Protein AF-A0A2S7D175-F1 (afdb_monomer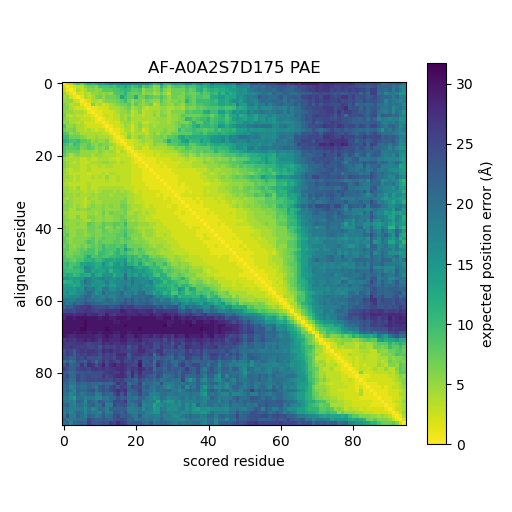)

Foldseek 3Di:
DVLVVCLVVLVVLVVDPVSVVVNVVSVVVVVVVVVLVVLVVVLVVVVVVVVVVVVVVVVVCVVVVPDDDPDPVVVVVVVVVVVVVSVVVVVPDDD

Secondary structure (DSSP, 8-state):
-HHHHTHHHHHHTTSSTTTHHHHHHHHHHHHHHHHHHHHHHHHHHHHHHHHHHHHHHHHHHHHH-SS----HHHHHHHHHHHHHHHHHHHHHS--

Solvent-accessible surface area (backbone atoms only — not comparable to full-atom values): 5428 Å² total; per-residue (Å²): 110,68,79,66,71,49,42,68,63,38,58,57,26,58,79,40,85,86,36,36,61,56,31,52,52,51,51,51,51,52,52,49,52,52,49,29,53,50,51,50,50,53,52,52,52,52,51,52,54,49,53,52,52,50,53,51,50,54,57,50,45,66,70,67,59,85,75,67,92,74,52,71,65,60,57,49,52,51,52,51,53,54,53,52,52,53,52,50,55,60,70,69,49,80,115

Mean predicted aligned error: 13.81 Å

Structure (mmCIF, N/CA/C/O backbone):
data_AF-A0A2S7D175-F1
#
_entry.id   AF-A0A2S7D175-F1
#
loop_
_atom_site.group_PDB
_atom_site.id
_atom_site.type_symbol
_atom_site.label_atom_id
_atom_site.label_alt_id
_atom_site.label_comp_id
_atom_site.label_asym_id
_atom_site.label_entity_id
_atom_site.label_seq_id
_atom_site.pdbx_PDB_ins_code
_atom_site.Cartn_x
_atom_site.Cartn_y
_atom_site.Cartn_z
_atom_site.occupancy
_atom_site.B_iso_or_equiv
_atom_site.auth_seq_id
_atom_site.auth_comp_id
_atom_site.auth_asym_id
_atom_site.auth_atom_id
_atom_site.pdbx_PDB_model_num
ATOM 1 N N . ALA A 1 1 ? -3.558 -8.884 11.077 1.00 58.81 1 ALA A N 1
ATOM 2 C CA . ALA A 1 1 ? -4.189 -9.846 12.009 1.00 58.81 1 ALA A CA 1
ATOM 3 C C . ALA A 1 1 ? -4.622 -9.186 13.323 1.00 58.81 1 ALA A C 1
ATOM 5 O O . ALA A 1 1 ? -5.794 -9.269 13.657 1.00 58.81 1 ALA A O 1
ATOM 6 N N . PHE A 1 2 ? -3.732 -8.474 14.028 1.00 66.56 2 PHE A N 1
ATOM 7 C CA . PHE A 1 2 ? -4.030 -7.888 15.347 1.00 66.56 2 PHE A CA 1
ATOM 8 C C . PHE A 1 2 ? -5.172 -6.849 15.344 1.00 66.56 2 PHE A C 1
ATOM 10 O O . PHE A 1 2 ? -6.110 -6.976 16.119 1.00 66.56 2 PHE A O 1
ATOM 17 N N . LEU A 1 3 ? -5.166 -5.894 14.403 1.00 72.50 3 LEU A N 1
ATOM 18 C CA . LEU A 1 3 ? -6.228 -4.877 14.255 1.00 72.50 3 LEU A CA 1
ATOM 19 C C . LEU A 1 3 ? -7.627 -5.471 14.013 1.00 72.50 3 LEU A C 1
ATOM 21 O O . LEU A 1 3 ? -8.607 -4.944 14.529 1.00 72.50 3 LEU A O 1
ATOM 25 N N . ILE A 1 4 ? -7.716 -6.579 13.270 1.00 78.75 4 ILE A N 1
ATOM 26 C CA . ILE A 1 4 ? -8.977 -7.287 12.992 1.00 78.75 4 ILE A CA 1
ATOM 27 C C . ILE A 1 4 ? -9.416 -8.104 14.222 1.00 78.75 4 ILE A C 1
ATOM 29 O O . ILE A 1 4 ? -10.603 -8.158 14.530 1.00 78.75 4 ILE A O 1
ATOM 33 N N . GLY A 1 5 ? -8.467 -8.685 14.967 1.00 79.06 5 GLY A N 1
ATOM 34 C CA . GLY A 1 5 ? -8.734 -9.504 16.156 1.00 79.06 5 GLY A CA 1
ATOM 35 C C . GLY A 1 5 ? -9.321 -8.740 17.350 1.00 79.06 5 GLY A C 1
ATOM 36 O O . GLY A 1 5 ? -10.016 -9.337 18.164 1.00 79.06 5 GLY A O 1
ATOM 37 N N . ILE A 1 6 ? -9.108 -7.423 17.435 1.00 84.62 6 ILE A N 1
ATOM 38 C CA . ILE A 1 6 ? -9.698 -6.562 18.483 1.00 84.62 6 ILE A CA 1
ATOM 39 C C . ILE A 1 6 ? -11.126 -6.110 18.097 1.00 84.62 6 ILE A C 1
ATOM 41 O O . ILE A 1 6 ? -11.835 -5.503 18.898 1.00 84.62 6 ILE A O 1
ATOM 45 N N . GLY A 1 7 ? -11.602 -6.454 16.894 1.00 83.31 7 GLY A N 1
ATOM 46 C CA . GLY A 1 7 ? -12.925 -6.078 16.384 1.00 83.31 7 GLY A CA 1
ATOM 47 C C . GLY A 1 7 ? -14.103 -6.342 17.335 1.00 83.31 7 GLY A C 1
ATOM 48 O O . GLY A 1 7 ? -14.902 -5.427 17.530 1.00 83.31 7 GLY A O 1
ATOM 49 N N . PRO A 1 8 ? -14.211 -7.509 18.004 1.00 84.94 8 PRO A N 1
ATOM 50 C CA . PRO A 1 8 ? -15.307 -7.777 18.939 1.00 84.94 8 PRO A CA 1
ATOM 51 C C . PRO A 1 8 ? -15.389 -6.768 20.093 1.00 84.94 8 PRO A C 1
ATOM 53 O O . PRO A 1 8 ? -16.479 -6.367 20.488 1.00 84.94 8 PRO A O 1
ATOM 56 N N . ILE A 1 9 ? -14.243 -6.300 20.595 1.00 85.00 9 ILE A N 1
ATOM 57 C CA . ILE A 1 9 ? -14.171 -5.333 21.700 1.00 85.00 9 ILE A CA 1
ATOM 58 C C . ILE A 1 9 ? -14.672 -3.957 21.241 1.00 85.00 9 ILE A C 1
ATOM 60 O O . ILE A 1 9 ? -15.431 -3.300 21.954 1.00 85.00 9 ILE A O 1
ATOM 64 N N . PHE A 1 10 ? -14.315 -3.537 20.025 1.00 81.31 10 PHE A N 1
ATOM 65 C CA . PHE A 1 10 ? -14.812 -2.286 19.446 1.00 81.31 10 PHE A CA 1
ATOM 66 C C . PHE A 1 10 ? -16.296 -2.357 19.062 1.00 81.31 10 PHE A C 1
ATOM 68 O O . PHE A 1 10 ? -16.989 -1.346 19.141 1.00 81.31 10 PHE A O 1
ATOM 75 N N . ILE A 1 11 ? -16.815 -3.533 18.699 1.00 83.75 11 ILE A N 1
ATOM 76 C CA . ILE A 1 11 ? -18.252 -3.728 18.451 1.00 83.75 11 ILE A CA 1
ATOM 77 C C . ILE A 1 11 ? -19.045 -3.607 19.759 1.00 83.75 11 ILE A C 1
ATO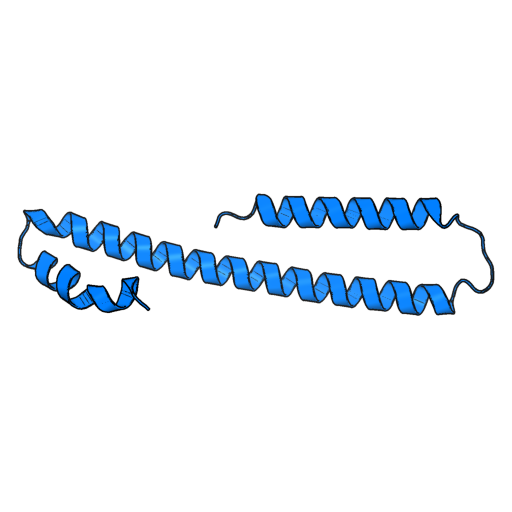M 79 O O . ILE A 1 11 ? -20.091 -2.966 19.777 1.00 83.75 11 ILE A O 1
ATOM 83 N N . LEU A 1 12 ? -18.534 -4.134 20.876 1.00 83.00 12 LEU A N 1
ATOM 84 C CA . LEU A 1 12 ? -19.152 -3.937 22.196 1.00 83.00 12 LEU A CA 1
ATOM 85 C C . LEU A 1 12 ? -19.159 -2.458 22.620 1.00 83.00 12 LEU A C 1
ATOM 87 O O . LEU A 1 12 ? -20.105 -2.005 23.261 1.00 83.00 12 LEU A O 1
ATOM 91 N N . ALA A 1 13 ? -18.161 -1.675 22.200 1.00 80.94 13 ALA A N 1
ATOM 92 C CA . ALA A 1 13 ? -18.130 -0.228 22.411 1.00 80.94 13 ALA A CA 1
ATOM 93 C C . ALA A 1 13 ? -19.243 0.549 21.663 1.00 80.94 13 ALA A C 1
ATOM 95 O O . ALA A 1 13 ? -19.465 1.718 21.956 1.00 80.94 13 ALA A O 1
ATOM 96 N N . LEU A 1 14 ? -20.010 -0.068 20.753 1.00 79.62 14 LEU A N 1
ATOM 97 C CA . LEU A 1 14 ? -21.210 0.570 20.182 1.00 79.62 14 LEU A CA 1
ATOM 98 C C . LEU A 1 14 ? -22.383 0.646 21.170 1.00 79.62 14 LEU A C 1
ATOM 100 O O . LEU A 1 14 ? -23.268 1.484 20.984 1.00 79.62 14 LEU A O 1
ATOM 104 N N . ILE A 1 15 ? -22.393 -0.206 22.204 1.00 83.75 15 ILE A N 1
ATOM 105 C CA . ILE A 1 15 ? -23.467 -0.267 23.208 1.00 83.75 15 ILE A CA 1
ATOM 106 C C . ILE A 1 15 ? -23.496 1.011 24.061 1.00 83.75 15 ILE A C 1
ATOM 108 O O . ILE A 1 15 ? -24.566 1.437 24.489 1.00 83.75 15 ILE A O 1
ATOM 112 N N . PHE A 1 16 ? -22.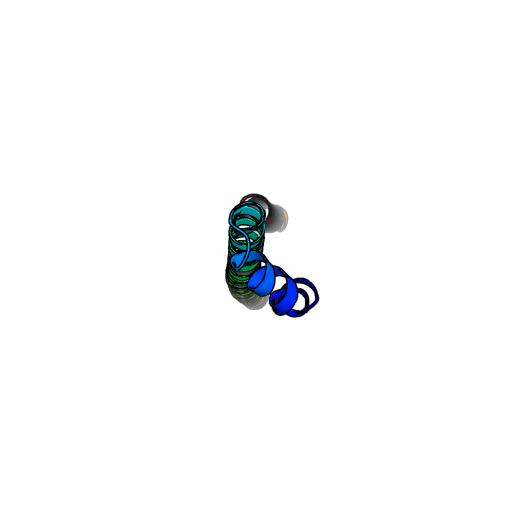348 1.662 24.268 1.00 82.62 16 PHE A N 1
ATOM 113 C CA . PHE A 1 16 ? -22.245 2.879 25.071 1.00 82.62 16 PHE A CA 1
ATOM 114 C C . PHE A 1 16 ? -22.039 4.109 24.183 1.00 82.62 16 PHE A C 1
ATOM 116 O O . PHE A 1 16 ? -21.091 4.167 23.405 1.00 82.62 16 PHE A O 1
ATOM 123 N N . ASP A 1 17 ? -22.868 5.145 24.343 1.00 76.06 17 ASP A N 1
ATOM 124 C CA . ASP A 1 17 ? -22.762 6.382 23.549 1.00 76.06 17 ASP A CA 1
ATOM 125 C C . ASP A 1 17 ? -21.391 7.073 23.646 1.00 76.06 17 ASP A C 1
ATOM 127 O O . ASP A 1 17 ? -20.925 7.656 22.669 1.00 76.06 17 ASP A O 1
ATOM 131 N N . GLN A 1 18 ? -20.703 6.945 24.785 1.00 76.31 18 GLN A N 1
ATOM 132 C CA . GLN A 1 18 ? -19.370 7.518 25.008 1.00 76.31 18 GLN A CA 1
ATOM 133 C C . GLN A 1 18 ? -18.256 6.823 24.206 1.00 76.31 18 GLN A C 1
ATOM 135 O O . GLN A 1 18 ? -17.271 7.463 23.845 1.00 76.31 18 GLN A O 1
ATOM 140 N N . THR A 1 19 ? -18.381 5.525 23.907 1.00 81.19 19 THR A N 1
ATOM 141 C CA . THR A 1 19 ? -17.314 4.737 23.259 1.00 81.19 19 THR A CA 1
ATOM 142 C C . THR A 1 19 ? -17.574 4.460 21.774 1.00 81.19 19 THR A C 1
ATOM 144 O O . THR A 1 19 ? -16.694 3.937 21.084 1.00 81.19 19 THR A O 1
ATOM 147 N N . LYS A 1 20 ? -18.704 4.937 21.227 1.00 80.88 20 LYS A N 1
ATOM 148 C CA . LYS A 1 20 ? -19.008 4.919 19.781 1.00 80.88 20 LYS A CA 1
ATOM 149 C C . LYS A 1 20 ? -17.931 5.593 18.926 1.00 80.88 20 LYS A C 1
ATOM 151 O O . LYS A 1 20 ? -17.679 5.155 17.803 1.00 80.88 20 LYS A O 1
ATOM 156 N N . ASP A 1 21 ? -17.280 6.642 19.432 1.00 84.81 21 ASP A N 1
ATOM 157 C CA . ASP A 1 21 ? -16.191 7.318 18.709 1.00 84.81 21 ASP A CA 1
ATOM 158 C C . ASP A 1 21 ? -14.953 6.418 18.546 1.00 84.81 21 ASP A C 1
ATOM 160 O O . ASP A 1 21 ? -14.270 6.448 17.521 1.00 84.81 21 ASP A O 1
ATOM 164 N N . LEU A 1 22 ? -14.712 5.533 19.517 1.00 84.69 22 LEU A N 1
ATOM 165 C CA . LEU A 1 22 ? -13.626 4.558 19.475 1.00 84.69 22 LEU A CA 1
ATOM 166 C C . LEU A 1 22 ? -13.848 3.518 18.366 1.00 84.69 22 LEU A C 1
ATOM 168 O O . LEU A 1 22 ? -12.907 3.193 17.642 1.00 84.69 22 LEU A O 1
ATOM 172 N N . PHE A 1 23 ? -15.092 3.056 18.179 1.00 85.25 23 PHE A N 1
ATOM 173 C CA . PHE A 1 23 ? -15.461 2.172 17.066 1.00 85.25 23 PHE A CA 1
ATOM 174 C C . PHE A 1 23 ? -15.231 2.847 15.710 1.00 85.25 23 PHE A C 1
ATOM 176 O O . PHE A 1 23 ? -14.625 2.250 14.823 1.00 85.25 23 PHE A O 1
ATOM 183 N N . LYS A 1 24 ? -15.659 4.109 15.557 1.00 85.31 24 LYS A N 1
ATOM 184 C CA . LYS A 1 24 ? -15.461 4.872 14.314 1.00 85.31 24 LYS A CA 1
ATOM 185 C C . LYS A 1 24 ? -13.979 5.021 13.984 1.00 85.31 24 LYS A C 1
ATOM 187 O O . LYS A 1 24 ? -13.579 4.733 12.861 1.00 85.31 24 LYS A O 1
AT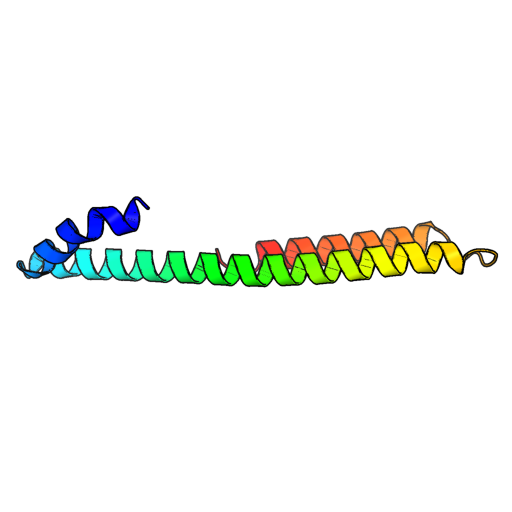OM 192 N N . LYS A 1 25 ? -13.155 5.415 14.960 1.00 88.62 25 LYS A N 1
ATOM 193 C CA . LYS A 1 25 ? -11.700 5.537 14.780 1.00 88.62 25 LYS A CA 1
ATOM 194 C C . LYS A 1 25 ? -11.069 4.206 14.387 1.00 88.62 25 LYS A C 1
ATOM 196 O O . LYS A 1 25 ? -10.335 4.167 13.406 1.00 88.62 25 LYS A O 1
ATOM 201 N N . TRP A 1 26 ? -11.384 3.121 15.095 1.00 87.81 26 TRP A N 1
ATOM 202 C CA . TRP A 1 26 ? -10.894 1.785 14.748 1.00 87.81 26 TRP A CA 1
ATOM 203 C C . TRP A 1 26 ? -11.292 1.379 13.323 1.00 87.81 26 TRP A C 1
ATOM 205 O O . TRP A 1 26 ? -10.439 0.927 12.560 1.00 87.81 26 TRP A O 1
ATOM 215 N N . LEU A 1 27 ? -12.551 1.610 12.938 1.00 87.12 27 LEU A N 1
ATOM 216 C CA . LEU A 1 27 ? -13.051 1.306 11.600 1.00 87.12 27 LEU A CA 1
ATOM 217 C C . LEU A 1 27 ? -12.291 2.095 10.523 1.00 87.12 27 LEU A C 1
ATOM 219 O O . LEU A 1 27 ? -11.849 1.501 9.543 1.00 87.12 27 LEU A O 1
ATOM 223 N N . PHE A 1 28 ? -12.086 3.403 10.717 1.00 89.88 28 PHE A N 1
ATOM 224 C CA . PHE A 1 28 ? -11.321 4.238 9.785 1.00 89.88 28 PHE A CA 1
ATOM 225 C C . PHE A 1 28 ? -9.851 3.819 9.691 1.00 89.88 28 PHE A C 1
ATOM 227 O O . PHE A 1 28 ? -9.312 3.770 8.588 1.00 89.88 28 PHE A O 1
ATOM 234 N N . TYR A 1 29 ? -9.214 3.456 10.807 1.00 89.25 29 TYR A N 1
ATOM 235 C CA . TYR A 1 29 ? -7.851 2.916 10.798 1.00 89.25 29 TYR A CA 1
ATOM 236 C C . TYR A 1 29 ? -7.760 1.602 10.019 1.00 89.25 29 TYR A C 1
ATOM 238 O O . TYR A 1 29 ? -6.818 1.396 9.252 1.00 89.25 29 TYR A O 1
ATOM 246 N N . LEU A 1 30 ? -8.738 0.713 10.194 1.00 87.94 30 LEU A N 1
ATOM 247 C CA . LEU A 1 30 ? -8.776 -0.577 9.513 1.00 87.94 30 LEU A CA 1
ATOM 248 C C . LEU A 1 30 ? -8.993 -0.388 8.007 1.00 87.94 30 LEU A C 1
ATOM 250 O O . LEU A 1 30 ? -8.275 -0.988 7.207 1.00 87.94 30 LEU A O 1
ATOM 254 N N . LEU A 1 31 ? -9.908 0.507 7.624 1.00 88.75 31 LEU A N 1
ATOM 255 C CA . LEU A 1 31 ? -10.149 0.869 6.228 1.00 88.75 31 LEU A CA 1
ATOM 256 C C . LEU A 1 31 ? -8.908 1.501 5.582 1.00 88.75 31 LEU A C 1
ATOM 258 O O . LEU A 1 31 ? -8.522 1.101 4.487 1.00 88.75 31 LEU A O 1
ATOM 262 N N . GLY A 1 32 ? -8.262 2.440 6.281 1.00 89.06 32 GLY A N 1
ATOM 263 C CA . GLY A 1 32 ? -7.030 3.084 5.831 1.00 89.06 32 GLY A CA 1
ATOM 264 C C . GLY A 1 32 ? -5.912 2.071 5.613 1.00 89.06 32 GLY A C 1
ATOM 265 O O . GLY A 1 32 ? -5.322 2.035 4.545 1.00 89.06 32 GLY A O 1
ATOM 266 N N . THR A 1 33 ? -5.706 1.155 6.561 1.00 89.19 33 THR A N 1
ATOM 267 C CA . THR A 1 33 ? -4.678 0.107 6.443 1.00 89.19 33 THR A CA 1
ATOM 268 C C . THR A 1 33 ? -4.918 -0.810 5.237 1.00 89.19 33 THR A C 1
ATOM 270 O O . THR A 1 33 ? -3.977 -1.146 4.518 1.00 89.19 33 THR A O 1
ATOM 273 N N . LEU A 1 34 ? -6.169 -1.220 4.994 1.00 89.12 34 LEU A N 1
ATOM 274 C CA . LEU A 1 34 ? -6.516 -2.044 3.830 1.00 89.12 34 LEU A CA 1
ATOM 275 C C . LEU A 1 34 ? -6.300 -1.287 2.517 1.00 89.12 34 LEU A C 1
ATOM 277 O O . LEU A 1 34 ? -5.771 -1.851 1.559 1.00 89.12 34 LEU A O 1
ATOM 281 N N . PHE A 1 35 ? -6.677 -0.010 2.486 1.00 89.44 35 PHE A N 1
ATOM 282 C CA . PHE A 1 35 ? -6.460 0.852 1.333 1.00 89.44 35 PHE A CA 1
ATOM 283 C C . PHE A 1 35 ? -4.964 1.051 1.045 1.00 89.44 35 PHE A C 1
ATOM 285 O O . PHE A 1 35 ? -4.534 0.861 -0.091 1.00 89.44 35 PHE A O 1
ATOM 292 N N . SER A 1 36 ? -4.153 1.328 2.065 1.00 89.44 36 SER A N 1
ATOM 293 C CA . SER A 1 36 ? -2.698 1.455 1.947 1.00 89.44 36 SER A CA 1
ATOM 294 C C . SER A 1 36 ? -2.037 0.172 1.451 1.00 89.44 36 SER A C 1
ATOM 296 O O . SER A 1 36 ? -1.178 0.220 0.574 1.00 89.44 36 SER A O 1
ATOM 298 N N . MET A 1 37 ? -2.469 -0.997 1.941 1.00 89.94 37 MET A N 1
ATOM 299 C CA . MET A 1 37 ? -1.989 -2.284 1.423 1.00 89.94 37 MET A CA 1
ATOM 300 C C . MET A 1 37 ? -2.345 -2.482 -0.055 1.00 89.94 37 MET A C 1
ATOM 302 O O . MET A 1 37 ? -1.519 -2.979 -0.822 1.00 89.94 37 MET A O 1
ATOM 306 N N . ALA A 1 38 ? -3.548 -2.079 -0.474 1.00 89.19 38 ALA A N 1
ATOM 307 C CA . ALA A 1 38 ? -3.957 -2.156 -1.873 1.00 89.19 38 ALA A CA 1
ATOM 308 C C . ALA A 1 38 ? -3.119 -1.220 -2.759 1.00 89.19 38 ALA A C 1
ATOM 310 O O . ALA A 1 38 ? -2.605 -1.650 -3.793 1.00 89.19 38 ALA A O 1
ATOM 311 N N . MET A 1 39 ? -2.919 0.030 -2.331 1.00 91.50 39 MET A N 1
ATOM 312 C CA . MET A 1 39 ? -2.072 1.002 -3.030 1.00 91.50 39 MET A CA 1
ATOM 313 C C . MET A 1 39 ? -0.632 0.502 -3.148 1.00 91.50 39 MET A C 1
ATOM 315 O O . MET A 1 39 ? -0.076 0.495 -4.248 1.00 91.50 39 MET A O 1
ATOM 319 N N . LEU A 1 40 ? -0.060 -0.011 -2.055 1.00 88.38 40 LEU A N 1
ATOM 320 C CA . LEU A 1 40 ? 1.273 -0.609 -2.052 1.00 88.38 40 LEU A CA 1
ATOM 321 C C . LEU A 1 40 ? 1.369 -1.750 -3.073 1.00 88.38 40 LEU A C 1
ATOM 323 O O . LEU A 1 40 ? 2.291 -1.772 -3.884 1.00 88.38 40 LEU A O 1
ATOM 327 N N . SER A 1 41 ? 0.383 -2.651 -3.104 1.00 90.62 41 SER A N 1
ATOM 328 C CA . SER A 1 41 ? 0.344 -3.750 -4.074 1.00 90.62 41 SER A CA 1
ATOM 329 C C . SER A 1 41 ? 0.310 -3.262 -5.525 1.00 90.62 41 SER A C 1
ATOM 331 O O . SER A 1 41 ? 0.962 -3.858 -6.385 1.00 90.62 41 SER A O 1
ATOM 333 N N . VAL A 1 42 ? -0.445 -2.201 -5.825 1.00 92.62 42 VAL A N 1
ATOM 334 C CA . VAL A 1 42 ? -0.524 -1.62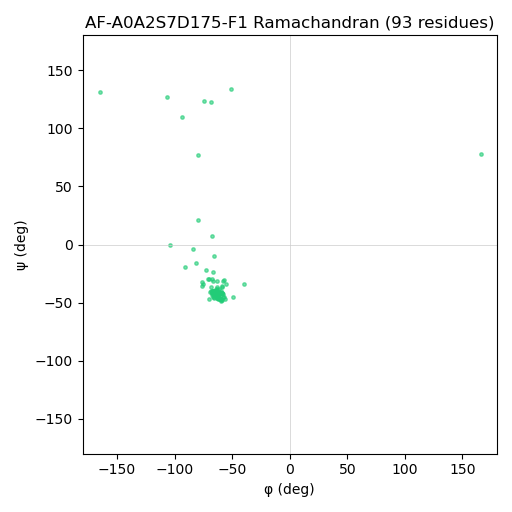8 -7.179 1.00 92.62 42 VAL A CA 1
ATOM 335 C C . VAL A 1 42 ? 0.818 -1.025 -7.588 1.00 92.62 42 VAL A C 1
ATOM 337 O O . VAL A 1 42 ? 1.295 -1.285 -8.695 1.00 92.62 42 VAL A O 1
ATOM 340 N N . VAL A 1 43 ? 1.454 -0.269 -6.691 1.00 91.75 43 VAL A N 1
ATOM 341 C CA . VAL A 1 43 ? 2.773 0.329 -6.936 1.00 91.75 43 VAL A CA 1
ATOM 342 C C . VAL A 1 43 ? 3.820 -0.756 -7.153 1.00 91.75 43 VAL A C 1
ATOM 344 O O . VAL A 1 43 ? 4.537 -0.719 -8.150 1.00 91.75 43 VAL A O 1
ATOM 347 N N . THR A 1 44 ? 3.865 -1.781 -6.300 1.00 91.12 44 THR A N 1
ATOM 348 C CA . THR A 1 44 ? 4.784 -2.914 -6.467 1.00 91.12 44 THR A CA 1
ATOM 349 C C . THR A 1 44 ? 4.563 -3.633 -7.800 1.00 91.12 44 THR A C 1
ATOM 351 O O . THR A 1 44 ? 5.530 -3.938 -8.497 1.00 91.12 44 THR A O 1
ATOM 354 N N . ALA A 1 45 ? 3.311 -3.848 -8.215 1.00 91.62 45 ALA A N 1
ATOM 355 C CA . ALA A 1 45 ? 3.007 -4.455 -9.510 1.00 91.62 45 ALA A CA 1
ATOM 356 C C . ALA A 1 45 ? 3.474 -3.585 -10.690 1.00 91.62 45 ALA A C 1
ATOM 358 O O . ALA A 1 45 ? 3.967 -4.108 -11.693 1.00 91.62 45 ALA A O 1
ATOM 359 N N . MET A 1 46 ? 3.339 -2.261 -10.580 1.00 90.69 46 MET A N 1
ATOM 360 C CA . MET A 1 46 ? 3.836 -1.326 -11.587 1.00 90.69 46 MET A CA 1
ATOM 361 C C . MET A 1 46 ? 5.365 -1.363 -11.670 1.00 90.69 46 MET A C 1
ATOM 363 O O . MET A 1 46 ? 5.908 -1.474 -12.770 1.00 90.69 46 MET A O 1
ATOM 367 N N . VAL A 1 47 ? 6.044 -1.363 -10.520 1.00 89.44 47 VAL A N 1
ATOM 368 C CA . VAL A 1 47 ? 7.505 -1.462 -10.432 1.00 89.44 47 VAL A CA 1
ATOM 369 C C . VAL A 1 47 ? 8.004 -2.753 -11.076 1.00 89.44 47 VAL A C 1
ATOM 371 O O . VAL A 1 47 ? 8.874 -2.700 -11.939 1.00 89.44 47 VAL A O 1
ATOM 374 N N . LEU A 1 48 ? 7.396 -3.899 -10.756 1.00 91.38 48 LEU A N 1
ATOM 375 C CA . LEU A 1 48 ? 7.741 -5.193 -11.357 1.00 91.38 48 LEU A CA 1
ATOM 376 C C . LEU A 1 48 ? 7.619 -5.184 -12.885 1.00 91.38 48 LEU A C 1
ATOM 378 O O . LEU A 1 48 ? 8.526 -5.640 -13.583 1.00 91.38 48 LEU A O 1
ATOM 382 N N . LYS A 1 49 ? 6.523 -4.631 -13.420 1.00 89.19 49 LYS A N 1
ATOM 383 C CA . LYS A 1 49 ? 6.328 -4.508 -14.873 1.00 89.19 49 LYS A CA 1
ATOM 384 C C . LYS A 1 49 ? 7.384 -3.610 -15.516 1.00 89.19 49 LYS A C 1
ATOM 386 O O . LYS A 1 49 ? 7.834 -3.900 -16.623 1.00 89.19 49 LYS A O 1
ATOM 391 N N . PHE A 1 50 ? 7.772 -2.529 -14.845 1.00 85.62 50 PHE A N 1
ATOM 392 C CA . PHE A 1 50 ? 8.783 -1.605 -15.347 1.00 85.62 50 PHE A CA 1
ATOM 393 C C . PHE A 1 50 ? 10.176 -2.244 -15.339 1.00 85.62 50 PHE A C 1
ATOM 395 O O . PHE A 1 50 ? 10.856 -2.236 -16.363 1.00 85.62 50 PHE A O 1
ATOM 402 N N . THR A 1 51 ? 10.560 -2.893 -14.238 1.00 86.75 51 THR A N 1
ATOM 403 C CA . THR A 1 51 ? 11.823 -3.633 -14.122 1.00 86.75 51 THR A CA 1
ATOM 404 C C . THR A 1 51 ? 11.929 -4.738 -15.171 1.00 86.75 51 THR A C 1
ATOM 406 O O . THR A 1 51 ? 12.974 -4.872 -15.802 1.00 86.75 51 THR A O 1
ATOM 409 N N . ALA A 1 52 ? 10.848 -5.481 -15.434 1.00 85.38 52 ALA A N 1
ATOM 410 C CA . ALA A 1 52 ? 10.829 -6.505 -16.479 1.00 85.38 52 ALA A CA 1
ATOM 411 C C . ALA A 1 52 ? 11.065 -5.919 -17.885 1.00 85.38 52 ALA A C 1
ATOM 413 O O . ALA A 1 52 ? 11.842 -6.470 -18.665 1.00 85.38 52 ALA A O 1
ATOM 414 N N . LYS A 1 53 ? 10.444 -4.776 -18.204 1.00 84.31 53 LYS A N 1
ATOM 415 C CA . LYS A 1 53 ? 10.659 -4.080 -19.484 1.00 84.31 53 LYS A CA 1
ATOM 416 C C . LYS A 1 53 ? 12.080 -3.542 -19.621 1.00 84.31 53 LYS A C 1
ATOM 418 O O . LYS A 1 53 ? 12.671 -3.674 -20.687 1.00 84.31 53 LYS A O 1
ATOM 423 N N . VAL A 1 54 ? 12.630 -2.964 -18.555 1.00 84.06 54 VAL A N 1
ATOM 424 C CA . VAL A 1 54 ? 14.013 -2.475 -18.533 1.00 84.06 54 VAL A CA 1
ATOM 425 C C . VAL A 1 54 ? 14.986 -3.638 -18.727 1.00 84.06 54 VAL A C 1
ATOM 427 O O . VAL A 1 54 ? 15.861 -3.547 -19.579 1.00 84.06 54 VAL A O 1
ATOM 430 N N . ALA A 1 55 ? 14.798 -4.762 -18.033 1.00 81.56 55 ALA A N 1
ATOM 431 C CA . ALA A 1 55 ? 15.630 -5.953 -18.212 1.00 81.56 55 ALA A CA 1
ATOM 432 C C . ALA A 1 55 ? 15.591 -6.484 -19.657 1.00 81.56 55 ALA A C 1
ATOM 434 O O 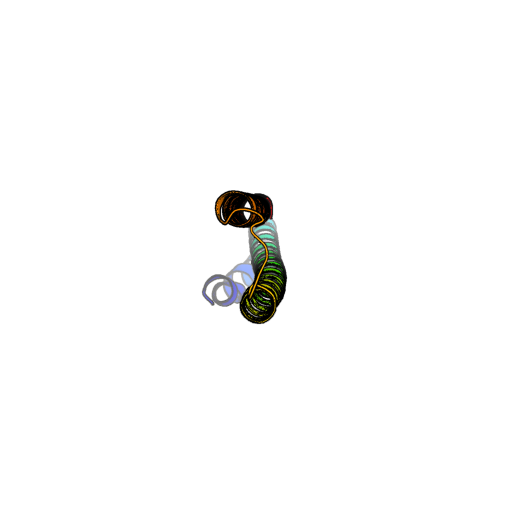. ALA A 1 55 ? 16.636 -6.802 -20.225 1.00 81.56 55 ALA A O 1
ATOM 435 N N . ALA A 1 56 ? 14.409 -6.513 -20.283 1.00 80.38 56 ALA A N 1
ATOM 436 C CA . ALA A 1 56 ? 14.266 -6.892 -21.687 1.00 80.38 56 ALA A CA 1
ATOM 437 C C . ALA A 1 56 ? 14.955 -5.898 -22.640 1.00 80.38 56 ALA A C 1
ATOM 439 O O . ALA A 1 56 ? 15.607 -6.319 -23.593 1.00 80.38 56 ALA A O 1
ATOM 440 N N . ALA A 1 57 ? 14.860 -4.592 -22.372 1.00 77.75 57 ALA A N 1
ATOM 441 C CA . ALA A 1 57 ? 15.542 -3.561 -23.151 1.00 77.75 57 ALA A CA 1
ATOM 442 C C . ALA A 1 57 ? 17.071 -3.661 -23.028 1.00 77.75 57 ALA A C 1
ATOM 444 O O . ALA A 1 57 ? 17.756 -3.555 -24.038 1.00 77.75 57 ALA A O 1
ATOM 445 N N . TYR A 1 58 ? 17.604 -3.935 -21.832 1.00 74.69 58 TYR A N 1
ATOM 446 C CA . TYR A 1 58 ? 19.035 -4.198 -21.629 1.00 74.69 58 TYR A CA 1
ATOM 447 C C . TYR A 1 58 ? 19.507 -5.439 -22.388 1.00 74.69 58 TYR A C 1
ATOM 449 O O . TYR A 1 58 ? 20.547 -5.402 -23.043 1.00 74.69 58 TYR A O 1
ATOM 457 N N . TRP A 1 59 ? 18.733 -6.525 -22.334 1.00 78.25 59 TRP A N 1
ATOM 458 C CA . TRP A 1 59 ? 19.059 -7.755 -23.053 1.00 78.25 59 TRP A CA 1
ATOM 459 C C . TRP A 1 59 ? 19.025 -7.559 -24.576 1.00 78.25 59 TRP A C 1
ATOM 461 O O . TRP A 1 59 ? 19.936 -7.990 -25.277 1.00 78.25 59 TRP A O 1
ATOM 471 N N . ALA A 1 60 ? 18.021 -6.846 -25.095 1.00 70.62 60 ALA A N 1
ATOM 472 C CA . ALA A 1 60 ? 17.935 -6.514 -26.515 1.00 70.62 60 ALA A CA 1
ATOM 473 C C . ALA A 1 60 ? 19.047 -5.545 -26.947 1.00 70.62 60 ALA A C 1
ATOM 475 O O . ALA A 1 60 ? 19.654 -5.743 -27.996 1.00 70.62 60 ALA A O 1
ATOM 476 N N . ALA A 1 61 ? 19.364 -4.533 -26.134 1.00 65.81 61 ALA A N 1
ATOM 477 C CA . ALA A 1 61 ? 20.450 -3.599 -26.408 1.00 65.81 61 ALA A CA 1
ATOM 478 C C . ALA A 1 61 ? 21.791 -4.329 -26.551 1.00 65.81 61 ALA A C 1
ATOM 480 O O . ALA A 1 61 ? 22.503 -4.066 -27.509 1.00 65.81 61 ALA A O 1
ATOM 481 N N . GLN A 1 62 ? 22.091 -5.311 -25.695 1.00 60.97 62 GLN A N 1
ATOM 482 C CA . GLN A 1 62 ? 23.286 -6.158 -25.834 1.00 60.97 62 GLN A CA 1
ATOM 483 C C . GLN A 1 62 ? 23.350 -6.900 -27.180 1.00 60.97 62 GLN A C 1
ATOM 485 O O . GLN A 1 62 ? 24.442 -7.120 -27.701 1.00 60.97 62 GLN A O 1
ATOM 490 N N . LEU A 1 63 ? 22.199 -7.255 -27.760 1.00 61.06 63 LEU A N 1
ATOM 491 C CA . LEU A 1 63 ? 22.111 -7.899 -29.071 1.00 61.06 63 LEU A CA 1
ATOM 492 C C . LEU A 1 63 ? 22.359 -6.912 -30.230 1.00 61.06 63 LEU A C 1
ATOM 494 O O . LEU A 1 63 ? 22.929 -7.292 -31.250 1.00 61.06 63 LEU A O 1
ATOM 498 N N . PHE A 1 64 ? 21.943 -5.649 -30.078 1.00 57.66 64 PHE A N 1
ATOM 499 C CA . PHE A 1 64 ? 22.078 -4.602 -31.101 1.00 57.66 64 PHE A CA 1
ATOM 500 C C . PHE A 1 64 ? 23.380 -3.785 -30.995 1.00 57.66 64 PHE A C 1
ATOM 502 O O . PHE A 1 64 ? 23.802 -3.188 -31.982 1.00 57.66 64 PHE A O 1
ATOM 509 N N . THR A 1 65 ? 24.066 -3.769 -29.847 1.00 56.66 65 THR A N 1
ATOM 510 C CA . THR A 1 65 ? 25.277 -2.954 -29.609 1.00 56.66 65 THR A CA 1
ATOM 511 C C . THR A 1 65 ? 26.569 -3.540 -30.200 1.00 56.66 65 THR A C 1
ATOM 513 O O . THR A 1 65 ? 27.656 -3.137 -29.797 1.00 56.66 65 THR A O 1
ATOM 516 N N . LEU A 1 66 ? 26.497 -4.434 -31.195 1.00 51.75 66 LEU A N 1
ATOM 517 C CA . LEU A 1 66 ? 27.669 -4.920 -31.949 1.00 51.75 66 LEU A CA 1
ATOM 518 C C . LEU A 1 66 ? 28.342 -3.850 -32.838 1.00 51.75 66 LEU A C 1
ATOM 520 O O . LEU A 1 66 ? 29.280 -4.160 -33.568 1.00 51.75 66 LEU A O 1
ATOM 524 N N . GLY A 1 67 ? 27.928 -2.585 -32.755 1.00 55.03 67 GLY A N 1
ATOM 525 C CA . GLY A 1 67 ? 28.676 -1.489 -33.357 1.00 55.03 67 GLY A CA 1
ATOM 526 C C . GLY A 1 67 ? 27.897 -0.188 -33.438 1.00 55.03 67 GLY A C 1
ATOM 527 O O . GLY A 1 67 ? 27.447 0.164 -34.516 1.00 55.03 67 GLY A O 1
ATOM 528 N N . ASN A 1 68 ? 27.767 0.550 -32.334 1.00 45.06 68 ASN A N 1
ATOM 529 C CA . ASN A 1 68 ? 27.887 2.008 -32.396 1.00 45.06 68 ASN A CA 1
ATOM 530 C C . ASN A 1 68 ? 28.081 2.603 -31.000 1.00 45.06 68 ASN A C 1
ATOM 532 O O . ASN A 1 68 ? 27.352 2.295 -30.059 1.00 45.06 68 ASN A O 1
ATOM 536 N N . ALA A 1 69 ? 29.080 3.468 -30.895 1.00 54.31 69 ALA A N 1
ATOM 537 C CA . ALA A 1 69 ? 29.474 4.171 -29.693 1.00 54.31 69 ALA A CA 1
ATOM 538 C C . ALA A 1 69 ? 28.557 5.378 -29.435 1.00 54.31 69 ALA A C 1
ATOM 540 O O . ALA A 1 69 ? 28.958 6.520 -29.639 1.00 54.31 69 ALA A O 1
ATOM 541 N N . GLU A 1 70 ? 27.347 5.145 -28.930 1.00 56.59 70 GLU A N 1
ATOM 542 C CA . GLU A 1 70 ? 26.705 6.138 -28.065 1.00 56.59 70 GLU A CA 1
ATOM 543 C C . GLU A 1 70 ? 27.049 5.772 -26.624 1.00 56.59 70 GLU A C 1
ATOM 545 O O . GLU A 1 70 ? 26.686 4.713 -26.1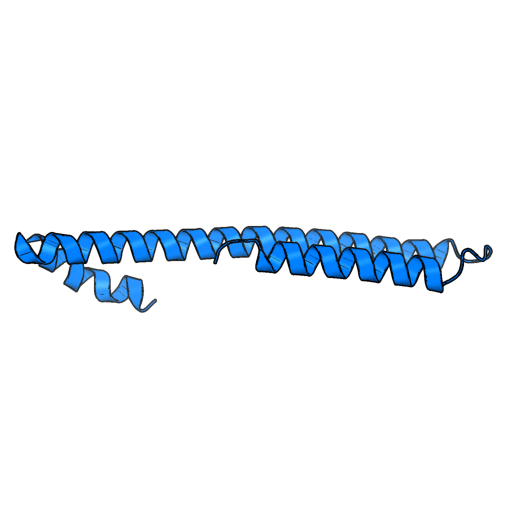17 1.00 56.59 70 GLU A O 1
ATOM 550 N N . GLY A 1 71 ? 27.899 6.609 -26.025 1.00 64.62 71 GLY A N 1
ATOM 551 C CA . GLY A 1 71 ? 28.717 6.263 -24.871 1.00 64.62 71 GLY A CA 1
ATOM 552 C C . GLY A 1 71 ? 27.932 5.635 -23.726 1.00 64.62 71 GLY A C 1
ATOM 553 O O . GLY A 1 71 ? 26.918 6.170 -23.286 1.00 64.62 71 GLY A O 1
ATOM 554 N N . LEU A 1 72 ? 28.487 4.549 -23.186 1.00 65.94 72 LEU A N 1
ATOM 555 C CA . LEU A 1 72 ? 28.069 3.850 -21.965 1.00 65.94 72 LEU A CA 1
ATOM 556 C C . LEU A 1 72 ? 27.638 4.813 -20.833 1.00 65.94 72 LEU A C 1
ATOM 558 O O . LEU A 1 72 ? 26.713 4.528 -20.080 1.00 65.94 72 LEU A O 1
ATOM 562 N N . SER A 1 73 ? 28.284 5.983 -20.759 1.00 67.62 73 SER A N 1
ATOM 563 C CA . SER A 1 73 ? 27.963 7.100 -19.860 1.00 67.62 73 SER A CA 1
ATOM 564 C C . SER A 1 73 ? 26.552 7.683 -20.060 1.00 67.62 73 SER A C 1
ATOM 566 O O . SER A 1 73 ? 25.838 7.888 -19.083 1.00 67.62 73 SER A O 1
ATOM 568 N N . SER A 1 74 ? 26.107 7.894 -21.305 1.00 68.69 74 SER A N 1
ATOM 569 C CA . SER A 1 74 ? 24.771 8.422 -21.631 1.00 68.69 74 SER A CA 1
ATOM 570 C C . SER A 1 74 ? 23.662 7.433 -21.248 1.00 68.69 74 SER A C 1
ATOM 572 O O . SER A 1 74 ? 22.682 7.812 -20.608 1.00 68.69 74 SER A O 1
ATOM 574 N N . GLN A 1 75 ? 23.854 6.137 -21.529 1.00 73.12 75 GLN A N 1
ATOM 575 C CA . GLN A 1 75 ? 22.923 5.083 -21.101 1.00 73.12 75 GLN A CA 1
ATOM 576 C C . GLN A 1 75 ? 22.902 4.902 -19.575 1.00 73.12 75 GLN A C 1
ATOM 578 O O . GLN A 1 75 ? 21.827 4.750 -18.994 1.00 73.12 75 GLN A O 1
ATOM 583 N N . ALA A 1 76 ? 24.059 4.963 -18.908 1.00 72.69 76 ALA A N 1
ATOM 584 C CA . ALA A 1 76 ? 24.139 4.894 -17.449 1.00 72.69 76 ALA A CA 1
ATOM 585 C C . ALA A 1 76 ? 23.461 6.100 -16.773 1.00 72.69 76 ALA A C 1
ATOM 587 O O . ALA A 1 76 ? 22.725 5.930 -15.800 1.00 72.69 76 ALA A O 1
ATOM 588 N N . LEU A 1 77 ? 23.641 7.310 -17.315 1.00 79.31 77 LEU A N 1
ATOM 589 C CA . LEU A 1 77 ? 22.957 8.519 -16.850 1.00 79.31 77 LEU A CA 1
ATOM 590 C C . LEU A 1 77 ? 21.436 8.387 -17.007 1.00 79.31 77 LEU A C 1
ATOM 592 O O . LEU A 1 77 ? 20.682 8.724 -16.093 1.00 79.31 77 LEU A O 1
ATOM 596 N N . GLN A 1 78 ? 20.980 7.846 -1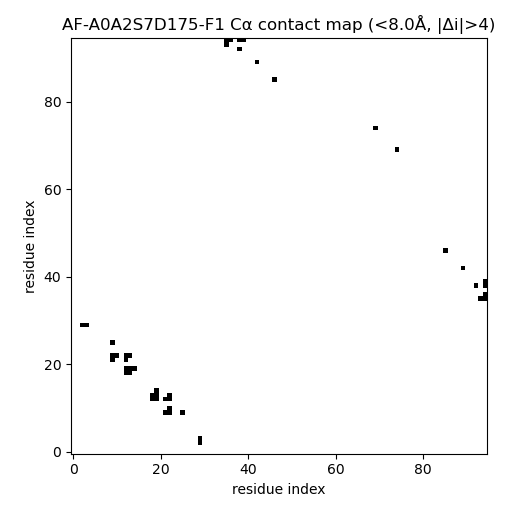8.138 1.00 77.69 78 GLN A N 1
ATOM 597 C CA . GLN A 1 78 ? 19.558 7.648 -18.401 1.00 77.69 78 GLN A CA 1
ATOM 598 C C . GLN A 1 78 ? 18.942 6.574 -17.483 1.00 77.69 78 GLN A C 1
ATOM 600 O O . GLN A 1 78 ? 17.829 6.758 -16.988 1.00 77.69 78 GLN A O 1
ATOM 605 N N . GLN A 1 79 ? 19.679 5.504 -17.160 1.00 80.94 79 GLN A N 1
ATOM 606 C CA . GLN A 1 79 ? 19.273 4.499 -16.168 1.00 80.94 79 GLN A CA 1
ATOM 607 C C . GLN A 1 79 ? 19.218 5.075 -14.744 1.00 80.94 79 GLN A C 1
ATOM 609 O O . GLN A 1 79 ? 18.280 4.784 -13.999 1.00 80.94 79 GLN A O 1
ATOM 614 N N . GLY A 1 80 ? 20.184 5.924 -14.376 1.00 84.00 80 GLY A N 1
ATOM 615 C CA . GLY A 1 80 ? 20.208 6.622 -13.089 1.00 84.00 80 GLY A CA 1
ATOM 616 C C . GLY A 1 80 ? 19.033 7.588 -12.919 1.00 84.00 80 GLY A C 1
ATOM 617 O O . GLY A 1 80 ? 18.397 7.604 -11.865 1.00 84.00 80 GLY A O 1
ATOM 618 N N . GLY A 1 81 ? 18.682 8.328 -13.976 1.00 82.69 81 GLY A N 1
ATOM 619 C CA . GLY A 1 81 ? 17.515 9.214 -13.989 1.00 82.69 81 GLY A CA 1
ATOM 620 C C . GLY A 1 81 ? 16.199 8.459 -13.791 1.00 82.69 81 GLY A C 1
ATOM 621 O O . GLY A 1 81 ? 15.381 8.848 -12.960 1.00 82.69 81 GLY A O 1
ATOM 622 N N . ILE A 1 82 ? 16.019 7.331 -14.486 1.00 86.12 82 ILE A N 1
ATOM 623 C CA . ILE A 1 82 ? 14.845 6.457 -14.318 1.00 86.12 82 ILE A CA 1
ATOM 624 C C . ILE A 1 82 ? 14.782 5.886 -12.893 1.00 86.12 82 ILE A C 1
ATOM 626 O O . ILE A 1 82 ? 13.708 5.851 -12.291 1.00 86.12 82 ILE A O 1
ATOM 630 N N . GLY A 1 83 ? 15.925 5.478 -12.333 1.00 84.94 83 GLY A N 1
ATOM 631 C CA . GLY A 1 83 ? 16.015 4.991 -10.956 1.00 84.94 83 GLY A CA 1
ATOM 632 C C . GLY A 1 83 ? 15.562 6.030 -9.931 1.00 84.94 83 GLY A C 1
ATOM 633 O O . GLY A 1 83 ? 14.810 5.693 -9.021 1.00 84.94 83 GLY A O 1
ATOM 634 N N . LEU A 1 84 ? 15.945 7.296 -10.126 1.00 88.12 84 LEU A N 1
ATOM 635 C CA . LEU A 1 84 ? 15.547 8.406 -9.261 1.00 88.12 84 LEU A CA 1
ATOM 636 C C . LEU A 1 84 ? 14.035 8.684 -9.322 1.00 88.12 84 LEU A C 1
ATOM 638 O O . LEU A 1 84 ? 13.395 8.877 -8.290 1.00 88.12 84 LEU A O 1
ATOM 642 N N . PHE A 1 85 ? 13.437 8.676 -10.518 1.00 88.25 85 PHE A N 1
ATOM 643 C CA . PHE A 1 85 ? 11.988 8.856 -10.661 1.00 88.25 85 PHE A CA 1
ATOM 644 C C . PHE A 1 85 ? 11.204 7.747 -9.959 1.00 88.25 85 PHE A C 1
ATOM 646 O O . PHE A 1 85 ? 10.186 8.018 -9.326 1.00 88.25 85 PHE A O 1
ATOM 653 N N . MET A 1 86 ? 11.696 6.510 -10.015 1.00 82.81 86 MET A N 1
ATOM 654 C CA . MET A 1 86 ? 11.068 5.377 -9.338 1.00 82.81 86 MET A CA 1
ATOM 655 C C . MET A 1 86 ? 11.095 5.533 -7.812 1.00 82.81 86 MET A C 1
ATOM 657 O O . MET A 1 86 ? 10.085 5.266 -7.165 1.00 82.81 86 MET A O 1
ATOM 661 N N . THR A 1 87 ? 12.187 6.027 -7.219 1.00 86.50 87 THR A N 1
ATOM 662 C CA . THR A 1 87 ? 12.234 6.320 -5.774 1.00 86.50 87 THR A CA 1
ATOM 663 C C . THR A 1 87 ? 11.317 7.469 -5.385 1.00 86.50 87 THR A C 1
ATOM 665 O O . THR A 1 87 ? 10.638 7.380 -4.364 1.00 86.50 87 THR A O 1
ATOM 668 N N . VAL A 1 88 ? 11.239 8.523 -6.201 1.00 88.56 88 VAL A N 1
ATOM 669 C CA . VAL A 1 88 ? 10.304 9.632 -5.960 1.00 88.56 88 VAL A CA 1
ATOM 670 C C . VAL A 1 88 ? 8.857 9.135 -6.004 1.00 88.56 88 VAL A C 1
ATOM 672 O O . VAL A 1 88 ? 8.077 9.474 -5.118 1.00 88.56 88 VAL A O 1
ATOM 675 N N . LEU A 1 89 ? 8.499 8.275 -6.960 1.00 80.62 89 LEU A N 1
ATOM 676 C CA . LEU A 1 89 ? 7.165 7.667 -7.028 1.00 80.62 89 LEU A CA 1
ATOM 677 C C . LEU A 1 89 ? 6.859 6.783 -5.810 1.00 80.62 89 LEU A C 1
ATOM 679 O O . LEU A 1 89 ? 5.738 6.801 -5.320 1.00 80.6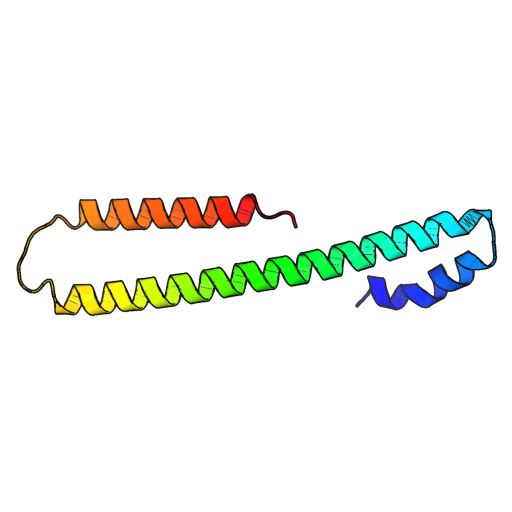2 89 LEU A O 1
ATOM 683 N N . ILE A 1 90 ? 7.844 6.056 -5.276 1.00 82.56 90 ILE A N 1
ATOM 684 C CA . ILE A 1 90 ? 7.667 5.254 -4.055 1.00 82.56 90 ILE A CA 1
ATOM 685 C C . ILE A 1 90 ? 7.438 6.143 -2.821 1.00 82.56 90 ILE A C 1
ATOM 687 O O . ILE A 1 90 ? 6.583 5.823 -2.004 1.00 82.56 90 ILE A O 1
ATOM 691 N N . ILE A 1 91 ? 8.167 7.256 -2.685 1.00 83.50 91 ILE A N 1
ATOM 692 C CA . ILE A 1 91 ? 8.072 8.153 -1.515 1.00 83.50 91 ILE A CA 1
ATOM 693 C C . ILE A 1 91 ? 6.814 9.035 -1.565 1.00 83.50 91 ILE A C 1
ATOM 695 O O . ILE A 1 91 ? 6.267 9.400 -0.529 1.00 83.50 91 ILE A O 1
ATOM 699 N N . THR A 1 92 ? 6.363 9.405 -2.765 1.00 79.75 92 THR A N 1
ATOM 700 C CA . THR A 1 92 ? 5.190 10.277 -2.958 1.00 79.75 92 THR A CA 1
ATOM 701 C C . THR A 1 92 ? 3.858 9.545 -2.858 1.00 79.75 92 THR A C 1
ATOM 703 O O . THR A 1 92 ? 2.825 10.195 -2.691 1.00 79.75 92 THR A O 1
ATOM 706 N N . VAL A 1 93 ? 3.851 8.213 -2.932 1.00 79.94 93 VAL A N 1
ATOM 707 C CA . VAL A 1 93 ? 2.639 7.434 -2.674 1.00 79.94 93 VAL A CA 1
ATOM 708 C C . VAL A 1 93 ? 2.372 7.418 -1.164 1.00 79.94 93 VAL A C 1
ATOM 710 O O . VAL A 1 93 ? 3.234 6.980 -0.403 1.00 79.94 93 VAL A O 1
ATOM 713 N N . PRO A 1 94 ? 1.188 7.867 -0.711 1.00 66.94 94 PRO A N 1
ATOM 714 C CA . PRO A 1 94 ? 0.849 7.841 0.703 1.00 66.94 94 PRO A CA 1
ATOM 715 C C . PRO A 1 94 ? 0.685 6.391 1.183 1.00 66.94 94 PRO A C 1
ATOM 717 O O . PRO A 1 94 ? -0.127 5.638 0.639 1.00 66.94 94 PRO A O 1
ATOM 720 N N . THR A 1 95 ? 1.476 6.021 2.194 1.00 56.19 95 THR A N 1
ATOM 721 C CA . THR A 1 95 ? 1.319 4.804 3.009 1.00 56.19 95 THR A CA 1
ATOM 722 C C . THR A 1 95 ? 0.292 4.993 4.104 1.00 56.19 95 THR A C 1
ATOM 724 O O . THR A 1 95 ? 0.264 6.095 4.692 1.00 56.19 95 THR A O 1
#

Organism: NCBI:txid56453

pLDDT: mean 79.71, std 10.93, range [45.06, 92.62]

Radius of gyration: 23.64 Å; Cα contacts (8 Å, |Δi|>4): 23; chains: 1; bounding box: 53×20×58 Å

InterPro domains:
  IPR007688 Plasmid conjugal transfer TrbL/VirB6 [PF04610] (1-93)

Sequence (95 aa):
AFLIGIGPIFILALIFDQTKDLFKKWLFYLLGTLFSMAMLSVVTAMVLKFTAKVAAAYWAAQLFTLGNAEGLSSQALQQGGIGLFMTVLIITVPT